Protein AF-A0A7Y2A5U0-F1 (afdb_monomer)

Mean predicted aligned error: 5.17 Å

Solvent-accessible surface area (backbone atoms only — not comparable to full-atom values): 8520 Å² total; per-residue (Å²): 79,64,78,60,80,92,54,70,86,54,67,97,37,61,65,59,29,40,77,70,70,30,70,62,73,91,73,81,81,85,87,80,60,94,90,54,61,65,64,60,53,32,34,53,52,22,38,48,44,34,72,69,44,87,54,84,37,62,46,35,42,53,39,32,44,48,53,27,54,53,41,49,34,24,76,70,28,53,25,52,94,62,47,64,62,49,51,50,52,52,34,30,62,20,17,43,81,77,44,88,81,76,38,62,73,33,89,56,72,63,33,46,56,38,37,34,38,54,56,22,38,61,71,72,37,44,68,61,55,49,50,38,30,70,69,22,62,76,74,81,82,78,79,80,82,81,128

Structure (mmCIF, N/CA/C/O backbone):
data_AF-A0A7Y2A5U0-F1
#
_entry.id   AF-A0A7Y2A5U0-F1
#
loop_
_atom_site.group_PDB
_atom_site.id
_atom_site.type_symbol
_atom_site.label_atom_id
_atom_site.label_alt_id
_atom_site.label_comp_id
_atom_site.label_asym_id
_atom_site.label_entity_id
_atom_site.label_seq_id
_atom_site.pdbx_PDB_ins_code
_atom_site.Cartn_x
_atom_site.Cartn_y
_atom_site.Cartn_z
_atom_site.occupancy
_atom_site.B_iso_or_equiv
_atom_site.auth_seq_id
_atom_site.auth_comp_id
_atom_site.auth_asym_id
_atom_site.auth_atom_id
_atom_site.pdbx_PDB_model_num
ATOM 1 N N . TRP A 1 1 ? -3.721 -3.119 -8.222 1.00 79.06 1 TRP A N 1
ATOM 2 C CA . TRP A 1 1 ? -3.511 -4.517 -7.795 1.00 79.06 1 TRP A CA 1
ATOM 3 C C . TRP A 1 1 ? -4.808 -5.100 -7.277 1.00 79.06 1 TRP A C 1
ATOM 5 O O . TRP A 1 1 ? -5.248 -6.081 -7.858 1.00 79.06 1 TRP A O 1
ATOM 15 N N . PHE A 1 2 ? -5.479 -4.473 -6.305 1.00 91.88 2 PHE A N 1
ATOM 16 C CA . PHE A 1 2 ? -6.911 -4.726 -6.122 1.00 91.88 2 PHE A CA 1
ATOM 17 C C . PHE A 1 2 ? -7.719 -4.053 -7.233 1.00 91.88 2 PHE A C 1
ATOM 19 O O . PHE A 1 2 ? -7.310 -3.012 -7.760 1.00 91.88 2 PHE A O 1
ATOM 26 N N . VAL A 1 3 ? -8.830 -4.680 -7.601 1.00 91.75 3 VAL A N 1
ATOM 27 C CA . VAL A 1 3 ? -9.820 -4.171 -8.551 1.00 91.75 3 VAL A CA 1
ATOM 28 C C . VAL A 1 3 ? -11.216 -4.451 -7.984 1.00 91.75 3 VAL A C 1
ATOM 30 O O . VAL A 1 3 ? -11.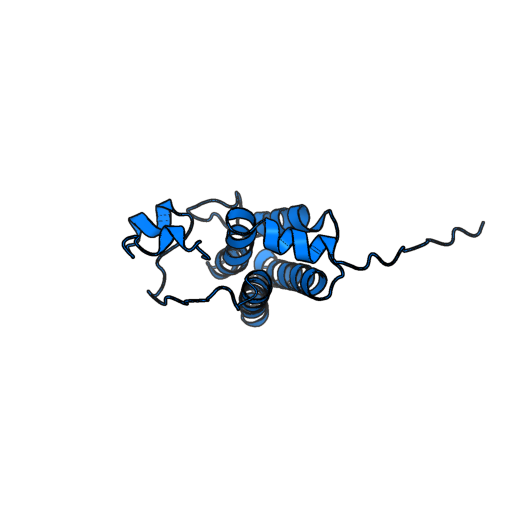381 -5.466 -7.305 1.00 91.75 3 VAL A O 1
ATOM 33 N N . PRO A 1 4 ? -12.200 -3.567 -8.213 1.00 92.06 4 PRO A N 1
ATOM 34 C CA . PRO A 1 4 ? -13.566 -3.784 -7.753 1.00 92.06 4 PRO A CA 1
ATOM 35 C C . PRO A 1 4 ? -14.259 -4.886 -8.565 1.00 92.06 4 PRO A C 1
ATOM 37 O O . PRO A 1 4 ? -13.806 -5.264 -9.647 1.00 92.06 4 PRO A O 1
ATOM 40 N N . HIS A 1 5 ? -15.402 -5.360 -8.068 1.00 91.44 5 HIS A N 1
ATOM 41 C CA . HIS A 1 5 ? -16.225 -6.375 -8.737 1.00 91.44 5 HIS A CA 1
ATOM 42 C C . HIS A 1 5 ? -16.640 -5.979 -10.171 1.00 91.44 5 HIS A C 1
ATOM 44 O O . HIS A 1 5 ? -16.792 -6.839 -11.032 1.00 91.44 5 HIS A O 1
ATOM 50 N N . GLU A 1 6 ? -16.751 -4.679 -10.455 1.00 90.81 6 GLU A N 1
ATOM 51 C CA . GLU A 1 6 ? -17.056 -4.127 -11.785 1.00 90.81 6 GLU A CA 1
ATOM 52 C C . GLU A 1 6 ? -16.030 -4.528 -12.858 1.00 90.81 6 GLU A C 1
ATOM 54 O O . GLU A 1 6 ? -16.306 -4.463 -14.053 1.00 90.81 6 GLU A O 1
ATOM 59 N N . HIS A 1 7 ? -14.830 -4.942 -12.444 1.00 90.38 7 HIS A N 1
ATOM 60 C CA . HIS A 1 7 ? -13.733 -5.317 -13.330 1.00 90.38 7 HIS A CA 1
ATOM 61 C C . HIS A 1 7 ? -13.623 -6.836 -13.564 1.00 90.38 7 HIS A C 1
ATOM 63 O O . HIS A 1 7 ? -12.672 -7.270 -14.214 1.00 90.38 7 HIS A O 1
ATOM 69 N N . LEU A 1 8 ? -14.554 -7.651 -13.049 1.00 89.56 8 LEU A N 1
ATOM 70 C CA . LEU A 1 8 ? -14.497 -9.119 -13.153 1.00 89.56 8 LEU A CA 1
ATOM 71 C C . LEU A 1 8 ? -14.562 -9.638 -14.595 1.00 89.56 8 LEU A C 1
ATOM 73 O O . LEU A 1 8 ? -13.903 -10.625 -14.913 1.00 89.56 8 LEU A O 1
ATOM 77 N N . ASP A 1 9 ? -15.310 -8.955 -15.461 1.00 90.75 9 ASP A N 1
ATOM 78 C CA . ASP A 1 9 ? -15.488 -9.343 -16.866 1.00 90.75 9 ASP A CA 1
ATOM 79 C C . ASP A 1 9 ? -14.403 -8.772 -17.797 1.00 90.75 9 ASP A C 1
ATOM 81 O O . ASP A 1 9 ? -14.477 -8.925 -19.017 1.00 90.75 9 ASP A O 1
ATOM 85 N N . LEU A 1 10 ? -13.390 -8.086 -17.253 1.00 89.75 10 LEU A N 1
ATOM 86 C CA . LEU A 1 10 ? -12.297 -7.558 -18.061 1.00 89.75 10 LEU A CA 1
ATOM 87 C C . LEU A 1 10 ? -11.385 -8.679 -18.559 1.00 89.75 10 LEU A C 1
ATOM 89 O O . LEU A 1 10 ? -10.949 -9.547 -17.800 1.00 89.75 10 LEU A O 1
ATOM 93 N N . ASP A 1 11 ? -10.989 -8.581 -19.827 1.00 90.94 11 ASP A N 1
ATOM 94 C CA . ASP 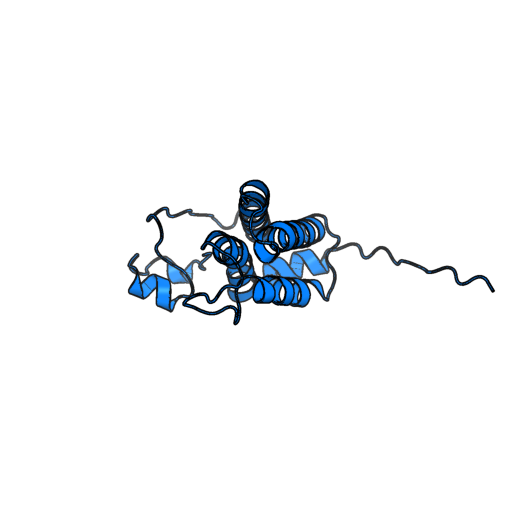A 1 11 ? -9.974 -9.457 -20.396 1.00 90.94 11 ASP A CA 1
ATOM 95 C C . ASP A 1 11 ? -8.672 -9.359 -19.588 1.00 90.94 11 ASP A C 1
ATOM 97 O O . ASP A 1 11 ? -8.055 -8.293 -19.473 1.00 90.94 11 ASP A O 1
ATOM 101 N N . VAL A 1 12 ? -8.193 -10.496 -19.079 1.00 90.06 12 VAL A N 1
ATOM 102 C CA . VAL A 1 12 ? -6.945 -10.586 -18.308 1.00 90.06 12 VAL A CA 1
ATOM 103 C C . VAL A 1 12 ? -5.742 -10.520 -19.257 1.00 90.06 12 VAL A C 1
ATOM 105 O O . VAL A 1 12 ? -5.022 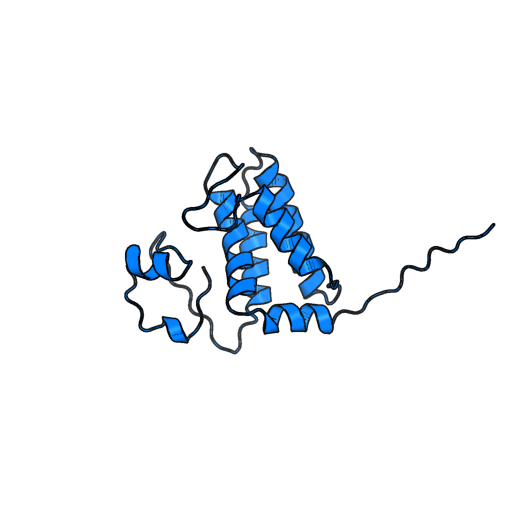-11.488 -19.495 1.00 90.06 12 VAL A O 1
ATOM 108 N N . THR A 1 13 ? -5.529 -9.341 -19.838 1.00 91.44 13 THR A N 1
ATOM 109 C CA . THR A 1 13 ? -4.415 -9.020 -20.735 1.00 91.44 13 THR A CA 1
ATOM 110 C C . THR A 1 13 ? -3.589 -7.872 -20.165 1.00 91.44 13 THR A C 1
ATOM 112 O O . THR A 1 13 ? -4.076 -7.062 -19.374 1.00 91.44 13 THR A O 1
ATOM 115 N N . LYS A 1 14 ? -2.322 -7.755 -20.583 1.00 86.88 14 LYS A N 1
ATOM 116 C CA . LYS A 1 14 ? -1.432 -6.663 -20.137 1.00 86.88 14 LYS A CA 1
ATOM 117 C C . LYS A 1 14 ? -2.014 -5.272 -20.410 1.00 86.88 14 LYS A C 1
ATOM 119 O O . LYS A 1 14 ? -1.836 -4.370 -19.600 1.00 86.88 14 LYS A O 1
ATOM 124 N N . ASN A 1 15 ? -2.701 -5.109 -21.541 1.00 88.19 15 ASN A N 1
ATOM 125 C CA . ASN A 1 15 ? -3.243 -3.818 -21.956 1.00 88.19 15 ASN A CA 1
ATOM 126 C C . ASN A 1 15 ? -4.483 -3.441 -21.141 1.00 88.19 15 ASN A C 1
ATOM 128 O O . ASN A 1 15 ? -4.529 -2.342 -20.594 1.00 88.19 15 ASN A O 1
ATOM 132 N N . GLU A 1 16 ? -5.459 -4.343 -21.030 1.00 89.75 16 GLU A N 1
ATOM 133 C CA . GLU A 1 16 ? -6.708 -4.047 -20.319 1.00 89.75 16 GLU A CA 1
ATOM 134 C C . GLU A 1 16 ? -6.486 -3.902 -18.809 1.00 89.75 16 GLU A C 1
ATOM 136 O O . GLU A 1 16 ? -6.962 -2.943 -18.204 1.00 89.75 16 GLU A O 1
ATOM 141 N N . THR A 1 17 ? -5.658 -4.755 -18.198 1.00 86.69 17 THR A N 1
ATOM 142 C CA . THR A 1 17 ? -5.305 -4.610 -16.771 1.00 86.69 17 THR A CA 1
ATOM 143 C C . THR A 1 17 ? -4.535 -3.316 -16.487 1.00 86.69 17 THR A C 1
ATOM 145 O O . THR A 1 17 ? -4.820 -2.640 -15.496 1.00 86.69 17 THR A O 1
ATOM 148 N N . GLY A 1 18 ? -3.618 -2.929 -17.383 1.00 84.75 18 GLY A N 1
ATOM 149 C CA . GLY A 1 18 ? -2.842 -1.689 -17.292 1.00 84.75 18 GLY A CA 1
ATOM 150 C C . GLY A 1 18 ? -3.703 -0.425 -17.322 1.00 84.75 18 GLY A C 1
ATOM 151 O O . GLY A 1 18 ? -3.519 0.470 -16.497 1.00 84.75 18 GLY A O 1
ATOM 152 N N . LYS A 1 19 ? -4.692 -0.361 -18.225 1.00 86.31 19 LYS A N 1
ATOM 153 C CA . LYS A 1 19 ? -5.644 0.766 -18.310 1.00 86.31 19 LYS A CA 1
ATOM 154 C C . LYS A 1 19 ? -6.443 0.965 -17.019 1.00 86.31 19 LYS A C 1
ATOM 156 O O . LYS A 1 19 ? -6.817 2.088 -16.699 1.00 86.31 19 LYS A O 1
ATOM 161 N N . ASN A 1 20 ? -6.654 -0.109 -16.262 1.00 83.94 20 ASN A N 1
ATOM 162 C CA . ASN A 1 20 ? -7.424 -0.111 -15.022 1.00 83.94 20 ASN A CA 1
ATOM 163 C C . ASN A 1 20 ? -6.546 0.035 -13.764 1.00 83.94 20 ASN A C 1
ATOM 165 O O . ASN A 1 20 ? -6.962 -0.313 -12.659 1.00 83.94 20 ASN A O 1
ATOM 169 N N . GLY A 1 21 ? -5.322 0.561 -13.898 1.00 77.44 21 GLY A N 1
ATOM 170 C CA . GLY A 1 21 ? -4.433 0.829 -12.758 1.00 77.44 21 GLY A CA 1
ATOM 171 C C . GLY A 1 21 ? -3.945 -0.435 -12.039 1.00 77.44 21 GLY A C 1
ATOM 172 O O . GLY A 1 21 ? -3.578 -0.388 -10.864 1.00 77.44 21 GLY A O 1
ATOM 173 N N . SER A 1 22 ? -3.970 -1.578 -12.724 1.00 86.19 22 SER A N 1
ATOM 174 C CA . SER A 1 22 ? -3.367 -2.828 -12.271 1.00 86.19 22 SER A CA 1
ATOM 175 C C . SER A 1 22 ? -2.268 -3.262 -13.246 1.00 86.19 22 SER A C 1
ATOM 177 O O . SER A 1 22 ? -1.922 -2.541 -14.178 1.00 86.19 22 SER A O 1
ATOM 179 N N . MET A 1 23 ? -1.685 -4.436 -13.029 1.00 87.00 23 MET A N 1
ATOM 180 C CA . MET A 1 23 ? -0.690 -5.017 -13.927 1.00 87.00 23 MET A CA 1
ATOM 181 C C . MET A 1 23 ? -0.858 -6.532 -13.963 1.00 87.00 23 MET A C 1
ATOM 183 O O . MET A 1 23 ? -0.916 -7.180 -12.919 1.00 87.00 23 MET A O 1
ATOM 187 N N . LEU A 1 24 ? -0.846 -7.115 -15.163 1.00 89.12 24 LEU A N 1
ATOM 188 C CA . LEU A 1 24 ? -0.722 -8.561 -15.324 1.00 89.12 24 LEU A CA 1
ATOM 189 C C . LEU A 1 24 ? 0.745 -8.993 -15.161 1.00 89.12 24 LEU A C 1
ATOM 191 O O . LEU A 1 24 ? 1.513 -8.982 -16.125 1.00 89.12 24 LEU A O 1
ATOM 195 N N . GLY A 1 25 ? 1.119 -9.334 -13.924 1.00 87.12 25 GLY A N 1
ATOM 196 C CA . GLY A 1 25 ? 2.438 -9.862 -13.560 1.00 87.12 25 GLY A CA 1
ATOM 197 C C . GLY A 1 25 ? 2.606 -11.339 -13.937 1.00 87.12 25 GLY A C 1
ATOM 198 O O . GLY A 1 25 ? 2.725 -11.683 -15.109 1.00 87.12 25 GLY A O 1
ATOM 199 N N . SER A 1 26 ? 2.613 -12.227 -12.939 1.00 90.56 26 SER A N 1
ATOM 200 C CA . SER A 1 26 ? 2.768 -13.682 -13.125 1.00 90.56 26 SER A CA 1
ATOM 201 C C . SER A 1 26 ? 1.516 -14.396 -13.653 1.00 90.56 26 SER A C 1
ATOM 203 O O . SER A 1 26 ? 1.570 -15.591 -13.926 1.00 90.56 26 SER A O 1
ATOM 205 N N . GLY A 1 27 ? 0.385 -13.694 -13.764 1.00 89.44 27 GLY A N 1
ATOM 206 C CA . GLY A 1 27 ? -0.919 -14.305 -14.042 1.00 89.44 27 GLY A CA 1
ATOM 207 C C . GLY A 1 27 ? -1.590 -14.930 -12.815 1.00 89.44 27 GLY A C 1
ATOM 208 O O . GLY A 1 27 ? -2.625 -15.571 -12.960 1.00 89.44 27 GLY A O 1
ATOM 209 N N . ALA A 1 28 ? -1.032 -14.743 -11.613 1.00 90.88 28 ALA A N 1
ATOM 210 C CA . ALA A 1 28 ? -1.682 -15.148 -10.373 1.00 90.88 28 ALA A CA 1
ATOM 211 C C . ALA A 1 28 ? -2.862 -14.214 -10.063 1.00 90.88 28 ALA A C 1
ATOM 213 O O . ALA A 1 28 ? -2.669 -13.024 -9.811 1.00 90.88 28 ALA A O 1
ATOM 214 N N . VAL A 1 29 ? -4.073 -14.767 -10.081 1.00 90.88 29 VAL A N 1
ATOM 215 C CA . VAL A 1 29 ? -5.307 -14.066 -9.715 1.00 90.88 29 VAL A CA 1
ATOM 216 C C . VAL A 1 29 ? -5.713 -14.511 -8.315 1.00 90.88 29 VAL A C 1
ATOM 218 O O . VAL A 1 29 ? -5.830 -15.707 -8.055 1.00 90.88 29 VAL A O 1
ATOM 221 N N . ILE A 1 30 ? -5.913 -13.546 -7.420 1.00 93.31 30 ILE A N 1
ATOM 222 C CA . ILE A 1 30 ? -6.418 -13.773 -6.064 1.00 93.31 30 ILE A CA 1
ATOM 223 C C . ILE A 1 30 ? -7.837 -13.215 -6.020 1.00 93.31 30 ILE A C 1
ATOM 225 O O . ILE A 1 30 ? -8.045 -12.049 -6.352 1.00 93.31 30 ILE A O 1
ATOM 229 N N . VAL A 1 31 ? -8.796 -14.053 -5.634 1.00 93.50 31 VAL A N 1
ATOM 230 C CA . VAL A 1 31 ? -10.208 -13.680 -5.504 1.00 93.50 31 VAL A CA 1
ATOM 231 C C . VAL A 1 31 ? -10.537 -13.565 -4.023 1.00 93.50 31 VAL A C 1
ATOM 233 O O . VAL A 1 31 ? -10.183 -14.448 -3.244 1.00 93.50 31 VAL A O 1
ATOM 236 N N . MET A 1 32 ? -11.195 -12.472 -3.653 1.00 94.12 32 MET A N 1
ATOM 237 C CA . MET A 1 32 ? -11.703 -12.209 -2.309 1.00 94.12 32 MET A CA 1
ATOM 238 C C . MET A 1 32 ? -13.175 -11.824 -2.443 1.00 94.12 32 MET A C 1
ATOM 240 O O . MET A 1 32 ? -13.527 -11.108 -3.383 1.00 94.12 32 MET A O 1
ATOM 244 N N . ASP A 1 33 ? -14.016 -12.335 -1.551 1.00 94.00 33 ASP A N 1
ATOM 245 C CA . ASP A 1 33 ? -15.436 -11.989 -1.478 1.00 94.00 33 ASP A CA 1
ATOM 246 C C . ASP A 1 33 ? -15.678 -10.871 -0.447 1.00 94.00 33 ASP A C 1
ATOM 248 O O . ASP A 1 33 ? -14.752 -10.381 0.204 1.00 94.00 33 ASP A O 1
ATOM 252 N N . GLU A 1 34 ? -16.936 -10.478 -0.282 1.00 92.25 34 GLU A N 1
ATOM 253 C CA . GLU A 1 34 ? -17.382 -9.442 0.652 1.00 92.25 34 GLU A CA 1
ATOM 254 C C . GLU A 1 34 ? -17.157 -9.779 2.136 1.00 92.25 34 GLU A C 1
ATOM 256 O O . GLU A 1 34 ? -17.340 -8.921 2.996 1.00 92.25 34 GLU A O 1
ATOM 261 N N . THR A 1 35 ? -16.768 -11.014 2.465 1.00 94.19 35 THR A N 1
ATOM 262 C CA . THR A 1 35 ? -16.434 -11.399 3.844 1.00 94.19 35 THR A CA 1
ATOM 263 C C . THR A 1 35 ? -14.988 -11.065 4.212 1.00 94.19 35 THR A C 1
ATOM 265 O O . THR A 1 35 ? -14.598 -11.186 5.376 1.00 94.19 35 THR A O 1
ATOM 268 N N . THR A 1 36 ? -14.186 -10.631 3.234 1.00 94.44 36 THR A N 1
ATOM 269 C CA . THR A 1 36 ? -12.777 -10.281 3.413 1.00 94.44 36 THR A CA 1
ATOM 270 C C . THR A 1 36 ? -12.602 -8.781 3.628 1.00 94.44 36 THR A C 1
ATOM 272 O O . THR A 1 36 ? -13.004 -7.971 2.799 1.00 94.44 36 THR A O 1
ATOM 275 N N . ASP A 1 37 ? -11.910 -8.406 4.703 1.00 96.06 37 ASP A N 1
ATOM 276 C CA . ASP A 1 37 ? -11.468 -7.028 4.918 1.00 96.06 37 ASP A CA 1
ATOM 277 C C . ASP A 1 37 ? -10.337 -6.677 3.934 1.00 96.06 37 ASP A C 1
ATOM 279 O O . ASP A 1 37 ? -9.214 -7.188 4.023 1.00 96.06 37 ASP A O 1
ATOM 283 N N . VAL A 1 38 ? -10.637 -5.799 2.976 1.00 95.75 38 VAL A N 1
ATOM 284 C CA . VAL A 1 38 ? -9.691 -5.390 1.930 1.00 95.75 38 VAL A CA 1
ATOM 285 C C . VAL A 1 38 ? -8.515 -4.575 2.481 1.00 95.75 38 VAL A C 1
ATOM 287 O O . VAL A 1 38 ? -7.411 -4.645 1.935 1.00 95.75 38 VAL A O 1
ATOM 290 N N . VAL A 1 39 ? -8.707 -3.843 3.582 1.00 96.25 39 VAL A N 1
ATOM 291 C CA . VAL A 1 39 ? -7.643 -3.069 4.237 1.00 96.25 39 VAL A CA 1
ATOM 292 C C . VAL A 1 39 ? -6.699 -4.016 4.971 1.00 96.25 39 VAL A C 1
ATOM 294 O O . VAL A 1 39 ? -5.482 -3.880 4.841 1.00 96.25 39 VAL A O 1
ATOM 297 N N . ALA A 1 40 ? -7.234 -5.046 5.634 1.00 97.19 40 ALA A N 1
ATOM 298 C CA . ALA A 1 40 ? -6.430 -6.118 6.221 1.00 97.19 40 ALA A CA 1
ATOM 299 C C . ALA A 1 40 ? -5.645 -6.900 5.151 1.00 97.19 40 ALA A C 1
ATOM 301 O O . ALA A 1 40 ? -4.471 -7.224 5.339 1.00 97.19 40 ALA A O 1
ATOM 302 N N . ALA A 1 41 ? -6.261 -7.181 3.999 1.00 97.50 41 ALA A N 1
ATOM 303 C CA . ALA A 1 41 ? -5.573 -7.824 2.882 1.00 97.50 41 ALA A CA 1
ATOM 304 C C . ALA A 1 41 ? -4.427 -6.951 2.339 1.00 97.50 41 ALA A C 1
ATOM 306 O O . ALA A 1 41 ? -3.338 -7.458 2.052 1.00 97.50 41 ALA A O 1
ATOM 307 N N . ALA A 1 42 ? -4.647 -5.637 2.223 1.00 97.38 42 ALA A N 1
ATOM 308 C CA . ALA A 1 42 ? -3.619 -4.688 1.814 1.00 97.38 42 ALA A CA 1
ATOM 309 C C . ALA A 1 42 ? -2.465 -4.619 2.823 1.00 97.38 42 ALA A C 1
ATOM 311 O O . ALA A 1 42 ? -1.310 -4.724 2.408 1.00 97.38 42 ALA A O 1
ATOM 312 N N . GLU A 1 43 ? -2.763 -4.510 4.123 1.00 97.75 43 GLU A N 1
ATOM 313 C CA . GLU A 1 43 ? -1.766 -4.570 5.202 1.00 97.75 43 GLU A CA 1
ATOM 314 C C . GLU A 1 43 ? -0.927 -5.836 5.086 1.00 97.75 43 GLU A C 1
ATOM 316 O O . GLU A 1 43 ? 0.300 -5.753 5.039 1.00 97.75 43 GLU A O 1
ATOM 321 N N . ARG A 1 44 ? -1.562 -6.999 4.901 1.00 97.94 44 ARG A N 1
ATOM 322 C CA . ARG A 1 44 ? -0.835 -8.265 4.832 1.00 97.94 44 ARG A CA 1
ATOM 323 C C . ARG A 1 44 ? 0.142 -8.325 3.659 1.00 97.94 44 ARG A C 1
ATOM 325 O O . ARG A 1 44 ? 1.235 -8.882 3.819 1.00 97.94 44 ARG A O 1
ATOM 332 N N . LEU A 1 45 ? -0.241 -7.779 2.501 1.00 97.88 45 LEU A N 1
ATOM 333 C CA . LEU A 1 45 ? 0.626 -7.683 1.322 1.00 97.88 45 LEU A CA 1
ATOM 334 C C . LEU A 1 45 ? 1.782 -6.705 1.546 1.00 97.88 45 LEU A C 1
ATOM 336 O O . LEU A 1 45 ? 2.923 -7.030 1.221 1.00 97.88 45 LEU A O 1
ATOM 340 N N . VAL A 1 46 ? 1.511 -5.526 2.109 1.00 98.38 46 VAL A N 1
ATOM 341 C CA . VAL A 1 46 ? 2.550 -4.531 2.416 1.00 98.38 46 VAL A CA 1
ATOM 342 C C . VAL A 1 46 ? 3.547 -5.102 3.419 1.00 98.38 46 VAL A C 1
ATOM 344 O O . VAL A 1 46 ? 4.753 -5.042 3.179 1.00 98.38 46 VAL A O 1
ATOM 347 N N . ARG A 1 47 ? 3.054 -5.754 4.473 1.00 98.56 47 ARG A N 1
ATOM 348 C CA . ARG A 1 47 ? 3.866 -6.461 5.460 1.00 98.56 47 ARG A CA 1
ATOM 349 C C . ARG A 1 47 ? 4.741 -7.540 4.833 1.00 98.56 47 ARG A C 1
ATOM 351 O O . ARG A 1 47 ? 5.918 -7.630 5.159 1.00 98.56 47 ARG A O 1
ATOM 358 N N . PHE A 1 48 ? 4.197 -8.337 3.910 1.00 98.56 48 PHE A N 1
ATOM 359 C CA . PHE A 1 48 ? 4.989 -9.318 3.163 1.00 98.56 48 PHE A CA 1
ATOM 360 C C . PHE A 1 48 ? 6.156 -8.648 2.427 1.00 98.56 48 PHE A C 1
ATOM 362 O O . PHE A 1 48 ? 7.287 -9.109 2.532 1.00 98.56 48 PHE A O 1
ATOM 369 N N . PHE A 1 49 ? 5.919 -7.535 1.729 1.00 98.25 49 PHE A N 1
ATOM 370 C CA . PHE A 1 49 ? 6.999 -6.824 1.042 1.00 98.25 49 PHE A CA 1
ATOM 371 C C . PHE A 1 49 ? 8.003 -6.167 1.994 1.00 98.25 49 PHE A C 1
ATOM 373 O O . PHE A 1 49 ? 9.179 -6.075 1.645 1.00 98.25 49 PHE A O 1
ATOM 380 N N . ALA A 1 50 ? 7.566 -5.721 3.172 1.00 98.38 50 ALA A N 1
ATOM 381 C CA . ALA A 1 50 ? 8.459 -5.206 4.203 1.00 98.38 50 ALA A CA 1
ATOM 382 C C . ALA A 1 50 ? 9.369 -6.315 4.763 1.00 98.38 50 ALA A C 1
ATOM 384 O O . ALA A 1 50 ? 10.584 -6.128 4.832 1.00 98.38 50 ALA A O 1
ATOM 385 N N . GLU A 1 51 ? 8.803 -7.485 5.084 1.00 98.38 51 GLU A N 1
ATOM 386 C CA . GLU A 1 51 ? 9.534 -8.658 5.590 1.00 98.38 51 GLU A CA 1
ATOM 387 C C . GLU A 1 51 ? 10.486 -9.254 4.531 1.00 98.38 51 GLU A C 1
ATOM 389 O O . GLU A 1 51 ? 11.612 -9.625 4.857 1.00 98.38 51 GLU A O 1
ATOM 394 N N . GLU A 1 52 ? 10.080 -9.286 3.257 1.00 98.38 52 GLU A N 1
ATOM 395 C CA . GLU A 1 52 ? 10.865 -9.843 2.139 1.00 98.38 52 GLU A CA 1
ATOM 396 C C . GLU A 1 52 ? 11.755 -8.809 1.425 1.00 98.38 52 GLU A C 1
ATOM 398 O O . GLU A 1 52 ? 12.391 -9.089 0.401 1.00 98.38 52 GLU A O 1
ATOM 403 N N . SER A 1 53 ? 11.825 -7.583 1.944 1.00 98.25 53 SER A N 1
ATOM 404 C CA . SER A 1 53 ? 12.748 -6.575 1.436 1.00 98.25 53 SER A CA 1
ATOM 405 C C . SER A 1 53 ? 14.192 -7.023 1.669 1.00 98.25 53 SER A C 1
ATOM 407 O O . SER A 1 53 ? 14.620 -7.256 2.796 1.00 98.25 53 SER A O 1
ATOM 409 N N . CYS A 1 54 ? 15.013 -7.051 0.613 1.00 98.19 54 CYS A N 1
ATOM 410 C CA . CYS A 1 54 ? 16.442 -7.362 0.754 1.00 98.19 54 CYS A CA 1
ATOM 411 C C . CYS A 1 54 ? 17.232 -6.287 1.529 1.00 98.19 54 CYS A C 1
ATOM 413 O O . CYS A 1 54 ? 18.406 -6.479 1.840 1.00 98.19 54 CYS A O 1
ATOM 415 N N . GLY A 1 55 ? 16.624 -5.120 1.781 1.00 97.44 55 GLY A N 1
ATOM 416 C CA . GLY A 1 55 ? 17.204 -4.043 2.580 1.00 97.44 55 GLY A CA 1
ATOM 417 C C . GLY A 1 55 ? 18.235 -3.153 1.871 1.00 97.44 55 GLY A C 1
ATOM 418 O O . GLY A 1 55 ? 18.768 -2.231 2.491 1.00 97.44 55 GLY A O 1
ATOM 419 N N . GLN A 1 56 ? 18.524 -3.375 0.584 1.00 98.12 56 GLN A N 1
ATOM 420 C CA . GLN A 1 56 ? 19.635 -2.696 -0.100 1.00 98.12 56 GLN A CA 1
ATOM 421 C C . GLN A 1 56 ? 19.409 -1.190 -0.321 1.00 98.12 56 GLN A C 1
ATOM 423 O O . GLN A 1 56 ? 20.335 -0.400 -0.151 1.00 98.12 56 GLN A O 1
ATOM 428 N N . CYS A 1 57 ? 18.200 -0.772 -0.705 1.00 98.06 57 CYS A N 1
ATOM 429 C CA . CYS A 1 57 ? 17.876 0.641 -0.915 1.00 98.06 57 CYS A CA 1
ATOM 430 C C . CYS A 1 57 ? 17.036 1.187 0.242 1.00 98.06 57 CYS A C 1
ATOM 432 O O . CYS A 1 57 ? 16.007 0.615 0.591 1.00 98.06 57 CYS A O 1
ATOM 434 N N . THR A 1 58 ? 17.466 2.315 0.811 1.00 98.19 58 THR A N 1
ATOM 435 C CA . THR A 1 58 ? 16.791 3.001 1.923 1.00 98.19 58 THR A CA 1
ATOM 436 C C . THR A 1 58 ? 15.300 3.264 1.681 1.00 98.19 58 THR A C 1
ATOM 438 O O . THR A 1 58 ? 14.527 2.891 2.561 1.00 98.19 58 THR A O 1
ATOM 441 N N . PRO A 1 59 ? 14.849 3.814 0.528 1.00 97.94 59 PRO A N 1
ATOM 442 C CA . PRO A 1 59 ? 13.416 4.037 0.313 1.00 97.94 59 PRO A CA 1
ATOM 443 C C . PRO A 1 59 ? 12.598 2.745 0.408 1.00 97.94 59 PRO A C 1
ATOM 445 O O . PRO A 1 59 ? 11.506 2.755 0.954 1.00 97.94 59 PRO A O 1
ATOM 448 N N . CYS A 1 60 ? 13.138 1.605 -0.034 1.00 98.06 60 CYS A N 1
ATOM 449 C CA . CYS A 1 60 ? 12.452 0.325 0.114 1.00 98.06 60 CYS A CA 1
ATOM 450 C C . CYS A 1 60 ? 12.524 -0.193 1.554 1.00 98.06 60 CYS A C 1
ATOM 452 O O . CYS A 1 60 ? 11.495 -0.523 2.128 1.00 98.06 60 CYS A O 1
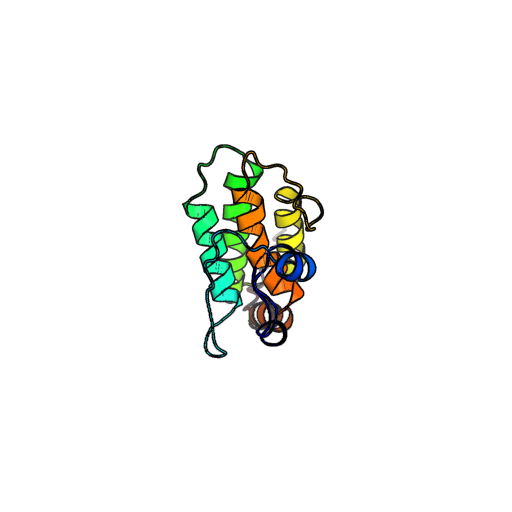ATOM 454 N N . ARG A 1 61 ? 13.724 -0.271 2.145 1.00 98.38 61 ARG A N 1
ATOM 455 C CA . ARG A 1 61 ? 13.947 -0.856 3.480 1.00 98.38 61 ARG A CA 1
ATOM 456 C C . ARG A 1 61 ? 13.156 -0.134 4.570 1.00 98.38 61 ARG A C 1
ATOM 458 O O . ARG A 1 61 ? 12.454 -0.774 5.343 1.00 98.38 61 ARG A O 1
ATOM 465 N N . GLU A 1 62 ? 13.268 1.189 4.606 1.00 98.44 62 GLU A N 1
ATOM 466 C CA . GLU A 1 62 ? 12.617 2.004 5.633 1.00 98.44 62 GLU A CA 1
ATOM 467 C C . GLU A 1 62 ? 11.172 2.318 5.243 1.00 98.44 62 GLU A C 1
ATOM 469 O O . GLU A 1 62 ? 10.270 2.220 6.068 1.00 98.44 62 GLU A O 1
ATOM 474 N N . GLY A 1 63 ? 10.936 2.658 3.972 1.00 98.25 63 GLY A N 1
ATOM 475 C CA . GLY A 1 63 ? 9.620 3.087 3.508 1.00 98.25 63 GLY A CA 1
ATOM 476 C C . GLY A 1 63 ? 8.572 1.980 3.588 1.00 98.25 63 GLY A C 1
ATOM 477 O O . GLY A 1 63 ? 7.493 2.221 4.110 1.00 98.25 63 GLY A O 1
ATOM 478 N N . THR A 1 64 ? 8.882 0.751 3.155 1.00 98.38 64 THR A N 1
ATOM 479 C CA . THR A 1 64 ? 7.910 -0.363 3.237 1.00 98.38 64 THR A CA 1
ATOM 480 C C . THR A 1 64 ? 7.582 -0.743 4.678 1.00 98.38 64 THR A C 1
ATOM 482 O O . THR A 1 64 ? 6.413 -0.938 4.999 1.00 98.38 64 THR A O 1
ATOM 485 N N . THR A 1 65 ? 8.582 -0.744 5.563 1.00 98.38 65 THR A N 1
ATOM 486 C CA . THR A 1 65 ? 8.385 -0.938 7.007 1.00 98.38 65 THR A CA 1
ATOM 487 C C . THR A 1 65 ? 7.496 0.158 7.596 1.00 98.38 65 THR A C 1
ATOM 489 O O . THR A 1 65 ? 6.601 -0.121 8.387 1.00 98.38 65 THR A O 1
ATOM 492 N N . TRP A 1 66 ? 7.692 1.416 7.193 1.00 98.44 66 TRP A N 1
ATOM 493 C CA . TRP A 1 66 ? 6.860 2.516 7.673 1.00 98.44 66 TRP A CA 1
ATOM 494 C C . TRP A 1 66 ? 5.413 2.406 7.171 1.00 98.44 66 TRP A C 1
ATOM 496 O O . TRP A 1 66 ? 4.482 2.588 7.956 1.00 98.44 66 TRP A O 1
ATOM 506 N N . LEU A 1 67 ? 5.208 2.048 5.900 1.00 98.62 67 LEU A N 1
ATOM 507 C CA . LEU A 1 67 ? 3.874 1.795 5.348 1.00 98.62 67 LEU A CA 1
ATOM 508 C C . LEU A 1 67 ? 3.145 0.684 6.121 1.00 98.62 67 LEU A C 1
ATOM 510 O O . LEU A 1 67 ? 1.993 0.875 6.507 1.00 98.62 67 LEU A O 1
ATOM 514 N N . ASP A 1 68 ? 3.830 -0.426 6.412 1.00 98.56 68 ASP A N 1
ATOM 515 C CA . ASP A 1 68 ? 3.307 -1.513 7.250 1.00 98.56 68 ASP A CA 1
ATOM 516 C C . ASP A 1 68 ? 2.913 -1.006 8.648 1.00 98.56 68 ASP A C 1
ATOM 518 O O . ASP A 1 68 ? 1.785 -1.201 9.093 1.00 98.56 68 ASP A O 1
ATOM 522 N N . MET A 1 69 ? 3.780 -0.236 9.314 1.00 98.25 69 MET A N 1
ATOM 523 C CA . MET A 1 69 ? 3.478 0.340 10.631 1.00 98.25 69 MET A CA 1
ATOM 524 C C . MET A 1 69 ? 2.263 1.279 10.621 1.00 98.25 69 MET A C 1
ATOM 526 O O . MET A 1 69 ? 1.508 1.321 11.597 1.00 98.25 69 MET A O 1
ATOM 530 N N . ILE A 1 70 ? 2.070 2.061 9.554 1.00 98.06 70 ILE A N 1
ATOM 531 C CA . ILE A 1 70 ? 0.898 2.933 9.418 1.00 98.06 70 ILE A CA 1
ATOM 532 C C . ILE A 1 70 ? -0.367 2.084 9.272 1.00 98.06 70 ILE A C 1
ATOM 534 O O . ILE A 1 70 ? -1.322 2.312 10.016 1.00 98.06 70 ILE A O 1
ATOM 538 N N . LEU A 1 71 ? -0.361 1.093 8.377 1.00 97.94 71 LEU A N 1
ATOM 539 C CA . LEU A 1 71 ? -1.506 0.209 8.154 1.00 97.94 71 LEU A CA 1
ATOM 540 C C . LEU A 1 71 ? -1.836 -0.617 9.396 1.00 97.94 71 LEU A C 1
ATOM 542 O O . LEU A 1 71 ? -2.988 -0.634 9.812 1.00 97.94 71 LEU A O 1
ATOM 546 N N . GLN A 1 72 ? -0.843 -1.207 10.064 1.00 97.44 72 GLN A N 1
ATOM 547 C CA . GLN A 1 72 ? -1.057 -1.896 11.335 1.00 97.44 72 GLN A CA 1
ATOM 548 C C . GLN A 1 72 ? -1.700 -0.968 12.358 1.00 97.44 72 GLN A C 1
ATOM 550 O O . GLN A 1 72 ? -2.659 -1.353 13.020 1.00 97.44 72 GLN A O 1
ATOM 555 N N . ARG A 1 73 ? -1.224 0.271 12.492 1.00 95.81 73 ARG A N 1
ATOM 556 C CA . ARG A 1 73 ? -1.821 1.219 13.435 1.00 95.81 73 ARG A CA 1
ATOM 557 C C . ARG A 1 73 ? -3.285 1.529 13.093 1.00 95.81 73 ARG A C 1
ATOM 559 O O . ARG A 1 73 ? -4.106 1.581 14.007 1.00 95.81 73 ARG A O 1
ATOM 566 N N . ILE A 1 74 ? -3.623 1.682 11.811 1.00 96.12 74 ILE A N 1
ATOM 567 C CA . ILE A 1 74 ? -5.014 1.826 11.350 1.00 96.12 74 ILE A CA 1
ATOM 568 C C . ILE A 1 74 ? -5.833 0.583 11.741 1.00 96.12 74 ILE A C 1
ATOM 570 O O . ILE A 1 74 ? -6.845 0.721 12.425 1.00 96.12 74 ILE A O 1
ATOM 574 N N . MET A 1 75 ? -5.340 -0.621 11.431 1.00 94.50 75 MET A N 1
ATOM 575 C CA . MET A 1 75 ? -6.005 -1.898 11.737 1.00 94.50 75 MET A CA 1
ATOM 576 C C . MET A 1 75 ? -6.216 -2.144 13.239 1.00 94.50 75 MET A C 1
ATOM 578 O O . MET A 1 75 ? -7.158 -2.826 13.637 1.00 94.50 75 MET A O 1
ATOM 582 N N . HIS A 1 76 ? -5.366 -1.578 14.099 1.00 94.50 76 HIS A N 1
ATOM 583 C CA . HIS A 1 76 ? -5.500 -1.666 15.557 1.00 94.50 76 HIS A CA 1
ATOM 584 C C . HIS A 1 76 ? -6.390 -0.560 16.156 1.00 94.50 76 HIS A C 1
ATOM 586 O O . HIS A 1 76 ? -6.383 -0.351 17.373 1.00 94.50 76 HIS A O 1
ATOM 592 N N . GLY A 1 77 ? -7.154 0.164 15.330 1.00 93.31 77 GLY A N 1
ATOM 593 C CA . GLY A 1 77 ? -8.057 1.223 15.781 1.00 93.31 77 GLY A CA 1
ATOM 594 C C . GLY A 1 77 ? -7.315 2.431 16.353 1.00 93.31 77 GLY A C 1
ATOM 595 O O . GLY A 1 77 ? -7.788 3.061 17.301 1.00 93.31 77 GLY A O 1
ATOM 596 N N . GLN A 1 78 ? -6.130 2.732 15.823 1.00 94.62 78 GLN A N 1
ATOM 597 C CA . GLN A 1 78 ? -5.305 3.889 16.186 1.00 94.62 78 GLN A CA 1
ATOM 598 C C . GLN A 1 78 ? -5.009 4.782 14.968 1.00 94.62 78 GLN A C 1
ATOM 600 O O . GLN A 1 78 ? -4.024 5.530 14.958 1.00 94.62 78 GLN A O 1
ATOM 605 N N . GLY A 1 79 ? -5.840 4.690 13.930 1.00 93.44 79 GLY A N 1
ATOM 606 C CA . GLY A 1 79 ? -5.820 5.565 12.766 1.00 93.44 79 GLY A CA 1
ATOM 607 C C . GLY A 1 79 ? -5.981 7.040 13.143 1.00 93.44 79 GLY A C 1
ATOM 608 O O . GLY A 1 79 ? -6.572 7.397 14.165 1.00 93.44 79 GLY A O 1
ATOM 609 N N . ARG A 1 80 ? -5.401 7.907 12.319 1.00 93.88 80 ARG A N 1
ATOM 610 C CA . ARG A 1 80 ? -5.406 9.366 12.450 1.00 93.88 80 ARG A CA 1
ATOM 611 C C . ARG A 1 80 ? -5.954 9.981 11.161 1.00 93.88 80 ARG A C 1
ATOM 613 O O . ARG A 1 80 ? -5.726 9.409 10.097 1.00 93.88 80 ARG A O 1
ATOM 620 N N . PRO A 1 81 ? -6.575 11.172 11.230 1.00 91.69 81 PRO A N 1
ATOM 621 C CA . PRO A 1 81 ? -7.077 11.867 10.043 1.00 91.69 81 PRO A CA 1
ATOM 622 C C . PRO A 1 81 ? -6.022 12.061 8.942 1.00 91.69 81 PRO A C 1
ATOM 624 O O . PRO A 1 81 ? -6.339 11.958 7.764 1.00 91.69 81 PRO A O 1
ATOM 627 N N . ASP A 1 82 ? -4.760 12.268 9.325 1.00 95.19 82 ASP A N 1
ATOM 628 C CA . ASP A 1 82 ? -3.666 12.535 8.382 1.00 95.19 82 ASP A CA 1
ATOM 629 C C . ASP A 1 82 ? -3.038 11.264 7.783 1.00 95.19 82 ASP A C 1
ATOM 631 O O . ASP A 1 82 ? -2.103 11.352 6.988 1.00 95.19 82 ASP A O 1
ATOM 635 N N . ASP A 1 83 ? -3.494 10.067 8.164 1.00 96.44 83 ASP A N 1
ATOM 636 C CA . ASP A 1 83 ? -2.823 8.831 7.754 1.00 96.44 83 ASP A CA 1
ATOM 637 C C . ASP A 1 83 ? -2.955 8.519 6.272 1.00 96.44 83 ASP A C 1
ATOM 639 O O . ASP A 1 83 ? -2.024 7.955 5.709 1.00 96.44 83 ASP A O 1
ATOM 643 N N . ILE A 1 84 ? -4.064 8.902 5.637 1.00 97.25 84 ILE A N 1
ATOM 644 C CA . ILE A 1 84 ? -4.222 8.747 4.186 1.00 97.25 84 ILE A CA 1
ATOM 645 C C . ILE A 1 84 ? -3.152 9.574 3.467 1.00 97.25 84 ILE A C 1
ATOM 647 O O . ILE A 1 84 ? -2.391 9.028 2.672 1.00 97.25 84 ILE A O 1
ATOM 651 N N . GLY A 1 85 ? -3.016 10.855 3.822 1.00 97.75 85 GLY A N 1
ATOM 652 C CA . GLY A 1 85 ? -1.985 11.718 3.242 1.00 97.75 85 GLY A CA 1
ATOM 653 C C . GLY A 1 85 ? -0.568 11.227 3.548 1.00 97.75 85 GLY A C 1
ATOM 654 O O . GLY A 1 85 ? 0.308 11.292 2.692 1.00 97.75 85 GLY A O 1
ATOM 655 N N . LEU A 1 86 ? -0.337 10.669 4.742 1.00 97.94 86 LEU A N 1
ATOM 656 C CA . LEU A 1 86 ? 0.956 10.081 5.093 1.00 97.94 86 LEU A CA 1
ATOM 657 C C . LEU A 1 86 ? 1.258 8.805 4.289 1.00 97.94 86 LEU A C 1
ATOM 659 O O . LEU A 1 86 ? 2.397 8.606 3.872 1.00 97.94 86 LEU A O 1
ATOM 663 N N . LEU A 1 87 ? 0.264 7.941 4.061 1.00 98.38 87 LEU A N 1
ATOM 664 C CA . LEU A 1 87 ? 0.403 6.759 3.208 1.00 98.38 87 LEU A CA 1
ATOM 665 C C . LEU A 1 87 ? 0.770 7.161 1.777 1.00 98.38 87 LEU A C 1
ATOM 667 O O . LEU A 1 87 ? 1.650 6.532 1.188 1.00 98.38 87 LEU A O 1
ATOM 671 N N . GLU A 1 88 ? 0.137 8.202 1.235 1.00 98.06 88 GLU A N 1
ATOM 672 C CA . GLU A 1 88 ? 0.446 8.743 -0.092 1.00 98.06 88 GLU A CA 1
ATOM 673 C C . GLU A 1 88 ? 1.857 9.338 -0.157 1.00 98.06 88 GLU A C 1
ATOM 675 O O . GLU A 1 88 ? 2.613 8.994 -1.062 1.00 98.06 88 GLU A O 1
ATOM 680 N N . ASP A 1 89 ? 2.250 10.156 0.822 1.00 98.12 89 ASP A N 1
ATOM 681 C CA . ASP A 1 89 ? 3.572 10.795 0.868 1.00 98.12 89 ASP A CA 1
ATOM 682 C C . ASP A 1 89 ? 4.711 9.765 0.965 1.00 98.12 89 ASP A C 1
ATOM 684 O O . ASP A 1 89 ? 5.677 9.790 0.194 1.00 98.12 89 ASP A O 1
ATOM 688 N N . VAL A 1 90 ? 4.589 8.784 1.864 1.00 98.19 90 VAL A N 1
ATOM 689 C CA . VAL A 1 90 ? 5.584 7.706 1.974 1.00 98.19 90 VAL A CA 1
ATOM 690 C C . VAL A 1 90 ? 5.592 6.853 0.702 1.00 98.19 90 VAL A C 1
ATOM 692 O O . VAL A 1 90 ? 6.661 6.473 0.219 1.00 98.19 90 VAL A O 1
ATOM 695 N N . SER A 1 91 ? 4.421 6.590 0.116 1.00 98.06 91 SER A N 1
ATOM 696 C CA . SER A 1 91 ? 4.313 5.864 -1.151 1.00 98.06 91 SER A CA 1
ATOM 697 C C . SER A 1 91 ? 4.992 6.602 -2.306 1.00 98.06 91 SER A C 1
ATOM 699 O O . SER A 1 91 ? 5.671 5.961 -3.110 1.00 98.06 91 SER A O 1
ATOM 701 N N . ASP A 1 92 ? 4.866 7.928 -2.384 1.00 97.88 92 ASP A N 1
ATOM 702 C CA . ASP A 1 92 ? 5.444 8.746 -3.458 1.00 97.88 92 ASP A CA 1
ATOM 703 C C . ASP A 1 92 ? 6.973 8.787 -3.370 1.00 97.88 92 ASP A C 1
ATOM 705 O O . ASP A 1 92 ? 7.677 8.661 -4.375 1.00 97.88 92 ASP A O 1
ATOM 709 N N . ASN A 1 93 ? 7.505 8.811 -2.145 1.00 97.25 93 ASN A N 1
ATOM 710 C CA . ASN A 1 93 ? 8.940 8.694 -1.896 1.00 97.25 93 ASN A CA 1
ATOM 711 C C . ASN A 1 93 ? 9.535 7.361 -2.392 1.00 97.25 93 ASN A C 1
ATOM 713 O O . ASN A 1 93 ? 10.726 7.304 -2.712 1.00 97.25 93 ASN A O 1
ATOM 717 N N . ILE A 1 94 ? 8.733 6.292 -2.486 1.00 97.88 94 ILE A N 1
ATOM 718 C CA . ILE A 1 94 ? 9.136 4.980 -3.022 1.00 97.88 94 ILE A CA 1
ATOM 719 C C . ILE A 1 94 ? 8.865 4.885 -4.532 1.00 97.88 94 ILE A C 1
ATOM 721 O O . ILE A 1 94 ? 9.725 4.424 -5.295 1.00 97.88 94 ILE A O 1
ATOM 725 N N . SER A 1 95 ? 7.670 5.303 -4.956 1.00 96.56 95 SER A N 1
ATOM 726 C CA . SER A 1 95 ? 7.113 5.154 -6.302 1.00 96.56 95 SER A CA 1
ATOM 727 C C . SER A 1 95 ? 6.605 6.494 -6.855 1.00 96.56 95 SER A C 1
ATOM 729 O O . SER A 1 95 ? 5.402 6.719 -6.978 1.00 96.56 95 SER A O 1
ATOM 731 N N . VAL A 1 96 ? 7.545 7.361 -7.228 1.00 95.69 96 VAL A N 1
ATOM 732 C CA . VAL A 1 96 ? 7.332 8.751 -7.658 1.00 95.69 96 VAL A CA 1
ATOM 733 C C . VAL A 1 96 ? 6.193 8.931 -8.668 1.00 95.69 96 VAL A C 1
ATOM 735 O O . VAL A 1 96 ? 6.172 8.333 -9.750 1.00 95.69 96 VAL A O 1
ATOM 738 N N . GLY A 1 97 ? 5.292 9.852 -8.344 1.00 92.38 97 GLY A N 1
ATOM 739 C CA . GLY A 1 97 ? 4.127 10.257 -9.117 1.00 92.38 97 GLY A CA 1
ATOM 740 C C . GLY A 1 97 ? 2.921 9.329 -8.984 1.00 92.38 97 GLY A C 1
ATOM 741 O O . GLY A 1 97 ? 1.922 9.593 -9.649 1.00 92.38 97 GLY A O 1
ATOM 742 N N . LEU A 1 98 ? 3.023 8.246 -8.196 1.00 90.12 98 LEU A N 1
ATOM 743 C CA . LEU A 1 98 ? 1.948 7.282 -7.903 1.00 90.12 98 LEU A CA 1
ATOM 744 C C . LEU A 1 98 ? 1.153 6.831 -9.147 1.00 90.12 98 LEU A C 1
ATOM 746 O O . LEU A 1 98 ? -0.053 6.593 -9.100 1.00 90.12 98 LEU A O 1
ATOM 750 N N . GLY A 1 99 ? 1.838 6.737 -10.289 1.00 84.19 99 GLY A N 1
ATOM 751 C CA . GLY A 1 99 ? 1.231 6.541 -11.603 1.00 84.19 99 GLY A CA 1
ATOM 752 C C . GLY A 1 99 ? 1.753 5.310 -12.336 1.00 84.19 99 GLY A C 1
ATOM 753 O O . GLY A 1 99 ? 2.771 4.720 -11.975 1.00 84.19 99 GLY A O 1
ATOM 754 N N . TRP A 1 100 ? 1.052 4.939 -13.408 1.00 79.19 100 TRP A N 1
ATOM 755 C CA . TRP A 1 100 ? 1.452 3.853 -14.300 1.00 79.19 100 TRP A CA 1
ATOM 756 C C . TRP A 1 100 ? 2.060 4.403 -15.605 1.00 79.19 100 TRP A C 1
ATOM 758 O O . TRP A 1 100 ? 1.445 5.273 -16.226 1.00 79.19 100 TRP A O 1
ATOM 768 N N . PRO A 1 101 ? 3.213 3.893 -16.081 1.00 81.50 101 PRO A N 1
ATOM 769 C CA . PRO A 1 101 ? 4.103 2.925 -15.427 1.00 81.50 101 PRO A CA 1
ATOM 770 C C . PRO A 1 101 ? 4.851 3.538 -14.225 1.00 81.50 101 PRO A C 1
ATOM 772 O O . PRO A 1 101 ? 5.126 4.742 -14.242 1.00 81.50 101 PRO A O 1
ATOM 775 N N . PRO A 1 102 ? 5.215 2.734 -13.204 1.00 85.62 102 PRO A N 1
ATOM 776 C CA . PRO A 1 102 ? 5.810 3.253 -11.980 1.00 85.62 102 PRO A CA 1
ATOM 777 C C . PRO A 1 102 ? 7.193 3.840 -12.256 1.00 85.62 102 PRO A C 1
ATOM 779 O O . PRO A 1 102 ? 8.059 3.199 -12.858 1.00 85.62 102 PRO A O 1
ATOM 782 N N . LYS A 1 103 ? 7.413 5.061 -11.772 1.00 92.69 103 LYS A N 1
ATOM 783 C CA . LYS A 1 103 ? 8.754 5.612 -11.563 1.00 92.69 103 LYS A CA 1
ATOM 784 C C . LYS A 1 103 ? 9.129 5.344 -10.113 1.00 92.69 103 LYS A C 1
ATOM 786 O O . LYS A 1 103 ? 8.263 5.374 -9.252 1.00 92.69 103 LYS A O 1
ATOM 791 N N . GLN A 1 104 ? 10.397 5.054 -9.837 1.00 94.38 104 GLN A N 1
ATOM 792 C CA . GLN A 1 104 ? 10.812 4.604 -8.508 1.00 94.38 104 GLN A CA 1
ATOM 793 C C . GLN A 1 104 ? 12.170 5.165 -8.095 1.00 94.38 104 GLN A C 1
ATOM 795 O O . GLN A 1 104 ? 13.041 5.387 -8.934 1.00 94.38 104 GLN A O 1
ATOM 800 N N . THR A 1 105 ? 12.351 5.343 -6.788 1.00 96.75 105 THR A N 1
ATOM 801 C CA . THR A 1 105 ? 13.637 5.686 -6.146 1.00 96.75 105 THR A CA 1
ATOM 802 C C . THR A 1 105 ? 14.371 4.446 -5.620 1.00 96.75 105 THR A C 1
ATOM 804 O O . THR A 1 105 ? 15.463 4.534 -5.056 1.00 96.75 105 THR A O 1
ATOM 807 N N . THR A 1 106 ? 13.768 3.270 -5.790 1.00 97.62 106 THR A N 1
ATOM 808 C CA . THR A 1 106 ? 14.292 1.975 -5.353 1.00 97.62 106 THR A CA 1
ATOM 809 C C . THR A 1 106 ? 15.082 1.286 -6.465 1.00 97.62 106 THR A C 1
ATOM 811 O O . THR A 1 106 ? 14.918 1.581 -7.649 1.00 97.62 106 THR A O 1
ATOM 814 N N . ILE A 1 107 ? 15.956 0.347 -6.091 1.00 97.94 107 ILE A N 1
ATOM 815 C CA . ILE A 1 107 ? 16.836 -0.358 -7.042 1.00 97.94 107 ILE A CA 1
ATOM 816 C C . ILE A 1 107 ? 16.058 -1.356 -7.912 1.00 97.94 107 ILE A C 1
ATOM 818 O O . ILE A 1 107 ? 16.373 -1.517 -9.088 1.00 97.94 107 ILE A O 1
ATOM 822 N N . CYS A 1 108 ? 15.058 -2.037 -7.348 1.00 97.25 108 CYS A N 1
ATOM 823 C CA . CYS A 1 108 ? 14.279 -3.066 -8.037 1.00 97.25 108 CYS A CA 1
ATOM 824 C C . CYS A 1 108 ? 12.764 -2.821 -7.900 1.00 97.25 108 CYS A C 1
ATOM 826 O O . CYS A 1 108 ? 12.359 -2.011 -7.065 1.00 97.25 108 CYS A O 1
ATOM 828 N N . PRO A 1 109 ? 11.909 -3.512 -8.678 1.00 95.38 109 PRO A N 1
ATOM 829 C CA . PRO A 1 109 ? 10.460 -3.277 -8.673 1.00 95.38 109 PRO A CA 1
ATOM 830 C C . PRO A 1 109 ? 9.717 -3.656 -7.381 1.00 95.38 109 PRO A C 1
ATOM 832 O O . PRO A 1 109 ? 8.504 -3.454 -7.305 1.00 95.38 109 PRO A O 1
ATOM 835 N N . LEU A 1 110 ? 10.402 -4.204 -6.367 1.00 97.44 110 LEU A N 1
ATOM 836 C CA . LEU A 1 110 ? 9.782 -4.542 -5.081 1.00 97.44 110 LEU A CA 1
ATOM 837 C C . LEU A 1 110 ? 9.184 -3.297 -4.413 1.00 97.44 110 LEU A C 1
ATOM 839 O O . LEU A 1 110 ? 8.061 -3.361 -3.928 1.00 97.44 110 LEU A O 1
ATOM 843 N N . GLY A 1 111 ? 9.879 -2.154 -4.474 1.00 97.06 111 GLY A N 1
ATOM 844 C CA . GLY A 1 111 ? 9.404 -0.894 -3.895 1.00 97.06 111 GLY A CA 1
ATOM 845 C C . GLY A 1 111 ? 8.009 -0.498 -4.393 1.00 97.06 111 GLY A C 1
ATOM 846 O O . GLY A 1 111 ? 7.073 -0.464 -3.597 1.00 97.06 111 GLY A O 1
ATOM 847 N N . PRO A 1 112 ? 7.812 -0.262 -5.703 1.00 95.56 112 PRO A N 1
ATOM 848 C CA . PRO A 1 112 ? 6.479 0.032 -6.234 1.00 95.56 112 PRO A CA 1
ATOM 849 C C . PRO A 1 112 ? 5.460 -1.094 -6.055 1.00 95.56 112 PRO A C 1
ATOM 851 O O . PRO A 1 112 ? 4.259 -0.831 -5.972 1.00 95.56 112 PRO A O 1
ATOM 854 N N . SER A 1 113 ? 5.913 -2.349 -5.973 1.00 95.25 113 SER A N 1
ATOM 855 C CA . SER A 1 113 ? 5.019 -3.474 -5.678 1.00 95.25 113 SER A CA 1
ATOM 856 C C . SER A 1 113 ? 4.432 -3.362 -4.269 1.00 95.25 113 SER A C 1
ATOM 858 O O . SER A 1 113 ? 3.241 -3.599 -4.107 1.00 95.25 113 SER A O 1
ATOM 860 N N . ALA A 1 114 ? 5.215 -2.906 -3.286 1.00 97.06 114 ALA A N 1
ATOM 861 C CA . ALA A 1 114 ? 4.744 -2.642 -1.926 1.00 97.06 114 ALA A CA 1
ATOM 862 C C . ALA A 1 114 ? 3.789 -1.441 -1.831 1.00 97.06 114 ALA A C 1
ATOM 864 O O . ALA A 1 114 ? 2.883 -1.436 -1.009 1.00 97.06 114 ALA A O 1
ATOM 865 N N . VAL A 1 115 ? 3.954 -0.439 -2.697 1.00 97.00 115 VAL A N 1
ATOM 866 C CA . VAL A 1 115 ? 3.060 0.732 -2.772 1.00 97.00 115 VAL A CA 1
ATOM 867 C C . VAL A 1 115 ? 1.710 0.381 -3.405 1.00 97.00 115 VAL A C 1
ATOM 869 O O . VAL A 1 115 ? 0.673 0.962 -3.092 1.00 97.00 115 VAL A O 1
ATOM 872 N N . SER A 1 116 ? 1.697 -0.587 -4.314 1.00 94.75 116 SER A N 1
ATOM 873 C CA . SER A 1 116 ? 0.530 -0.845 -5.149 1.00 94.75 116 SER A CA 1
ATOM 874 C C . SER A 1 116 ? -0.756 -1.266 -4.410 1.00 94.75 116 SER A C 1
ATOM 876 O O . SER A 1 116 ? -1.818 -0.794 -4.823 1.00 94.75 116 SER A O 1
ATOM 878 N N . PRO A 1 117 ? -0.724 -2.121 -3.362 1.00 95.75 117 PRO A N 1
ATOM 879 C CA . PRO A 1 117 ? -1.901 -2.426 -2.547 1.00 95.75 117 PRO A CA 1
ATOM 880 C C . PRO A 1 117 ? -2.550 -1.163 -1.976 1.00 95.75 117 PRO A C 1
ATOM 882 O O . PRO A 1 117 ? -3.765 -1.005 -2.092 1.00 95.75 117 PRO A O 1
ATOM 885 N N . ILE A 1 118 ? -1.729 -0.237 -1.472 1.00 96.94 118 ILE A N 1
ATOM 886 C CA . ILE A 1 118 ? -2.143 1.023 -0.839 1.00 96.94 118 ILE A CA 1
ATOM 887 C C . ILE A 1 118 ? -2.883 1.898 -1.843 1.00 96.94 118 ILE A C 1
ATOM 889 O O . ILE A 1 118 ? -4.032 2.264 -1.619 1.00 96.94 118 ILE A O 1
ATOM 893 N N . LEU A 1 119 ? -2.277 2.156 -3.004 1.00 95.06 119 LEU A N 1
ATOM 894 C CA . LEU A 1 119 ? -2.927 2.965 -4.037 1.00 95.06 119 LEU A CA 1
ATOM 895 C C . LEU A 1 119 ? -4.240 2.348 -4.515 1.00 95.06 119 LEU A C 1
ATOM 897 O O . LEU A 1 119 ? -5.189 3.069 -4.808 1.00 95.06 119 LEU A O 1
ATOM 901 N N . SER A 1 120 ? -4.320 1.015 -4.590 1.00 94.25 120 SER A N 1
ATOM 902 C CA . SER A 1 120 ? -5.571 0.374 -4.987 1.00 94.25 120 SER A CA 1
ATOM 903 C C . SER A 1 120 ? -6.671 0.463 -3.931 1.00 94.25 120 SER A C 1
ATOM 905 O O . SER A 1 120 ? -7.817 0.652 -4.330 1.00 94.25 120 SER A O 1
ATOM 907 N N . ILE A 1 121 ? -6.363 0.386 -2.630 1.00 95.88 121 ILE A N 1
ATOM 908 C CA . ILE A 1 121 ? -7.393 0.596 -1.597 1.00 95.88 121 ILE A CA 1
ATOM 909 C C . ILE A 1 121 ? -7.829 2.058 -1.527 1.00 95.88 121 ILE A C 1
ATOM 911 O O . ILE A 1 121 ? -9.023 2.314 -1.493 1.00 95.88 121 ILE A O 1
ATOM 915 N N . LEU A 1 122 ? -6.901 3.015 -1.636 1.00 95.38 122 LEU A N 1
ATOM 916 C CA . LEU A 1 122 ? -7.242 4.441 -1.654 1.00 95.38 122 LEU A CA 1
ATOM 917 C C . LEU A 1 122 ? -8.120 4.803 -2.858 1.00 95.38 122 LEU A C 1
ATOM 919 O O . LEU A 1 122 ? -9.028 5.619 -2.750 1.00 95.38 122 LEU A O 1
ATOM 923 N N . LYS A 1 123 ? -7.865 4.178 -4.013 1.00 93.88 123 LYS A N 1
ATOM 924 C CA . LYS A 1 123 ? -8.611 4.450 -5.243 1.00 93.88 123 LYS A CA 1
ATOM 925 C C . LYS A 1 123 ? -9.982 3.776 -5.285 1.00 93.88 123 LYS A C 1
ATOM 927 O O . LYS A 1 123 ? -10.941 4.400 -5.725 1.00 93.88 123 LYS A O 1
ATOM 932 N N . TYR A 1 124 ? -10.050 2.488 -4.951 1.00 94.25 124 TYR A N 1
ATOM 933 C CA . TYR A 1 124 ? -11.240 1.666 -5.201 1.00 94.25 124 TYR A CA 1
ATOM 934 C C . TYR A 1 124 ? -12.055 1.363 -3.946 1.00 94.25 124 TYR A C 1
ATOM 936 O O . TYR A 1 124 ? -13.222 1.011 -4.070 1.00 94.25 124 TYR A O 1
ATOM 944 N N . PHE A 1 125 ? -11.461 1.506 -2.762 1.00 95.50 125 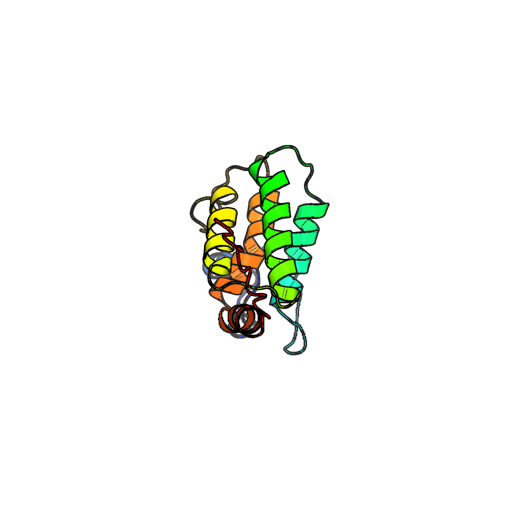PHE A N 1
ATOM 945 C CA . PHE A 1 125 ? -12.092 1.198 -1.479 1.00 95.50 125 PHE A CA 1
ATOM 946 C C . PHE A 1 125 ? -11.856 2.317 -0.440 1.00 95.50 125 PHE A C 1
ATOM 948 O O . PHE A 1 125 ? -11.456 2.020 0.689 1.00 95.50 125 PHE A O 1
ATOM 955 N N . PRO A 1 126 ? -12.062 3.607 -0.789 1.00 96.25 126 PRO A N 1
ATOM 956 C CA . PRO A 1 126 ? -11.799 4.715 0.132 1.00 96.25 126 PRO A CA 1
ATOM 957 C C . PRO A 1 126 ? -12.672 4.635 1.392 1.00 96.25 126 PRO A C 1
ATOM 959 O O . PRO A 1 126 ? -12.191 4.881 2.493 1.00 96.25 126 PRO A O 1
ATOM 962 N N . GLU A 1 127 ? -13.926 4.203 1.249 1.00 96.25 127 GLU A N 1
ATOM 963 C CA . GLU A 1 127 ? -14.868 4.083 2.367 1.00 96.25 127 GLU A CA 1
ATOM 964 C C . GLU A 1 127 ? -14.392 3.069 3.422 1.00 96.25 127 GLU A C 1
ATOM 966 O O . GLU A 1 127 ? -14.558 3.294 4.619 1.00 96.25 127 GLU A O 1
ATOM 971 N N . GLU A 1 128 ? -13.737 1.984 2.996 1.00 95.69 128 GLU A N 1
ATOM 972 C CA . GLU A 1 128 ? -13.242 0.929 3.890 1.00 95.69 128 GLU A CA 1
ATOM 973 C C . GLU A 1 128 ? -12.093 1.436 4.770 1.00 95.69 128 GLU A C 1
ATOM 975 O O . GLU A 1 128 ? -12.091 1.259 5.991 1.00 95.69 128 GLU A O 1
ATOM 980 N N . ILE A 1 129 ? -11.113 2.124 4.173 1.00 95.62 129 ILE A N 1
ATOM 981 C CA . ILE A 1 129 ? -9.989 2.683 4.937 1.00 95.62 129 ILE A CA 1
ATOM 982 C C . ILE A 1 129 ? -10.436 3.851 5.825 1.00 95.62 129 ILE A C 1
ATOM 984 O O . ILE A 1 129 ? -9.989 3.959 6.970 1.00 95.62 129 ILE A O 1
ATOM 988 N N . GLU A 1 130 ? -11.357 4.689 5.347 1.00 95.81 130 GLU A N 1
ATOM 989 C CA . GLU A 1 130 ? -11.947 5.766 6.141 1.00 95.81 130 GLU A CA 1
ATOM 990 C C . GLU A 1 130 ? -12.718 5.220 7.349 1.0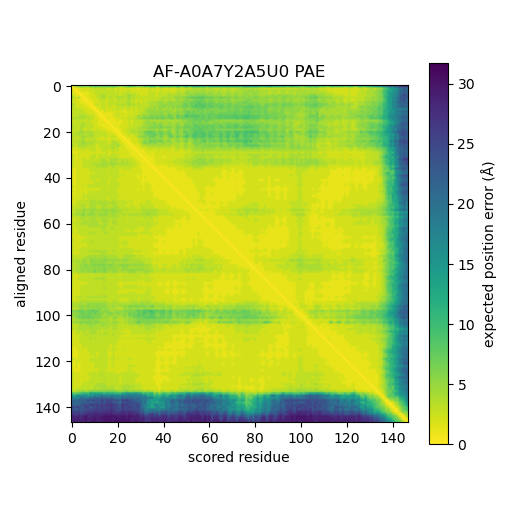0 95.81 130 GLU A C 1
ATOM 992 O O . GLU A 1 130 ? -12.589 5.765 8.448 1.00 95.81 130 GLU A O 1
ATOM 997 N N . ALA A 1 131 ? -13.453 4.114 7.193 1.00 94.94 131 ALA A N 1
ATOM 998 C CA . ALA A 1 131 ? -14.164 3.464 8.291 1.00 94.94 131 ALA A CA 1
ATOM 999 C C . ALA A 1 131 ? -13.209 2.960 9.387 1.00 94.94 131 ALA A C 1
ATOM 1001 O O . ALA A 1 131 ? -13.470 3.169 10.577 1.00 94.94 131 ALA A O 1
ATOM 1002 N N . HIS A 1 132 ? -12.075 2.354 9.020 1.00 94.38 132 HIS A N 1
ATOM 1003 C CA . HIS A 1 132 ? -11.045 1.949 9.989 1.00 94.38 132 HIS A CA 1
ATOM 1004 C C . HIS A 1 132 ? -10.457 3.147 10.748 1.00 94.38 132 HIS A C 1
ATOM 1006 O O . HIS A 1 132 ? -10.288 3.104 11.972 1.00 94.38 132 HIS A O 1
ATOM 1012 N N . ILE A 1 133 ? -10.202 4.258 10.053 1.00 94.50 133 ILE A N 1
ATOM 1013 C CA . ILE A 1 133 ? -9.700 5.489 10.680 1.00 94.50 133 ILE A CA 1
ATOM 1014 C C . ILE A 1 133 ? -10.761 6.107 11.603 1.00 94.50 133 ILE A C 1
ATOM 1016 O O . ILE A 1 133 ? -10.445 6.477 12.732 1.00 94.50 133 ILE A O 1
ATOM 1020 N N . ALA A 1 134 ? -12.023 6.180 11.181 1.00 90.25 134 ALA A N 1
ATOM 1021 C CA . ALA A 1 134 ? -13.105 6.780 11.962 1.00 90.25 134 ALA A CA 1
ATOM 1022 C C . ALA A 1 134 ? -13.425 5.999 13.248 1.00 90.25 134 ALA A C 1
ATOM 1024 O O . ALA A 1 134 ? -13.725 6.595 14.282 1.00 90.25 134 ALA A O 1
ATOM 1025 N N . ASN A 1 135 ? -13.310 4.669 13.210 1.00 82.44 135 ASN A N 1
ATOM 1026 C CA . ASN A 1 135 ? -13.523 3.799 14.370 1.00 82.44 135 ASN A CA 1
ATOM 1027 C C . ASN A 1 135 ? -12.346 3.800 15.364 1.00 82.44 135 ASN A C 1
ATOM 1029 O O . ASN A 1 135 ? -12.369 3.081 16.369 1.00 82.44 135 ASN A O 1
ATOM 1033 N N . SER A 1 136 ? -11.312 4.604 15.106 1.00 77.69 136 SER A N 1
ATOM 1034 C CA . SER A 1 136 ? -10.105 4.627 15.918 1.00 77.69 136 SER A CA 1
ATOM 1035 C C . SER A 1 136 ? -10.286 5.376 17.239 1.00 77.69 136 SER A C 1
ATOM 1037 O O . SER A 1 136 ? -10.853 6.468 17.318 1.00 77.69 136 SER A O 1
ATOM 1039 N N . ARG A 1 137 ? -9.745 4.803 18.318 1.00 64.25 137 ARG A N 1
ATOM 1040 C CA . ARG A 1 137 ? -9.678 5.456 19.627 1.00 64.25 137 ARG A CA 1
ATOM 1041 C C . ARG A 1 137 ? -8.508 6.427 19.631 1.00 64.25 137 ARG A C 1
ATOM 1043 O O . ARG A 1 137 ? -7.369 6.047 19.904 1.00 64.25 137 ARG A O 1
ATOM 1050 N N . VAL A 1 138 ? -8.794 7.701 19.385 1.00 60.31 138 VAL A N 1
ATOM 1051 C CA . VAL A 1 138 ? -7.806 8.760 19.600 1.00 60.31 138 VAL A CA 1
ATOM 1052 C C . VAL A 1 138 ? -7.544 8.856 21.101 1.00 60.31 138 VAL A C 1
ATOM 1054 O O . VAL A 1 138 ? -8.382 9.344 21.854 1.00 60.31 138 VAL A O 1
ATOM 1057 N N . THR A 1 139 ? -6.385 8.370 21.551 1.00 58.59 139 THR A N 1
ATOM 1058 C CA . THR A 1 139 ? -5.911 8.649 22.911 1.00 58.59 139 THR A CA 1
ATOM 1059 C C . THR A 1 139 ? -5.393 10.085 22.925 1.00 58.59 139 THR A C 1
ATOM 1061 O O . THR A 1 139 ? -4.397 10.358 22.251 1.00 58.59 139 THR A O 1
ATOM 1064 N N . PRO A 1 140 ? -6.032 11.025 23.644 1.00 57.81 140 PRO A N 1
ATOM 1065 C CA . PRO A 1 140 ? -5.540 12.391 23.699 1.00 57.81 140 PRO A CA 1
ATOM 1066 C C . PRO A 1 140 ? -4.177 12.395 24.394 1.00 57.81 140 PRO A C 1
ATOM 1068 O O . PRO A 1 140 ? -4.064 11.987 25.549 1.00 57.81 140 PRO A O 1
ATOM 1071 N N . VAL A 1 141 ? -3.133 12.859 23.707 1.00 58.50 141 VAL A N 1
ATOM 1072 C CA . VAL A 1 141 ? -1.842 13.126 24.348 1.00 58.50 141 VAL A CA 1
ATOM 1073 C C . VAL A 1 141 ? -1.907 14.531 24.933 1.00 58.50 141 VAL A C 1
ATOM 1075 O O . VAL A 1 141 ? -1.683 15.522 24.243 1.00 58.50 141 VAL A O 1
ATOM 1078 N N . THR A 1 142 ? -2.243 14.637 26.217 1.00 64.94 142 THR A N 1
ATOM 1079 C CA . THR A 1 142 ? -2.097 15.893 26.957 1.00 64.94 142 THR A CA 1
ATOM 1080 C C . THR A 1 142 ? -0.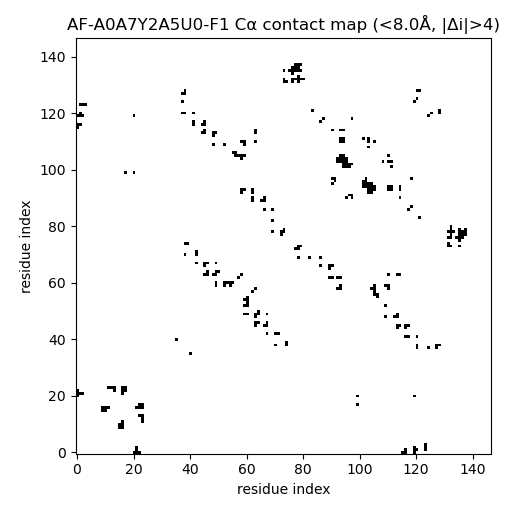634 16.077 27.329 1.00 64.94 142 THR A C 1
ATOM 1082 O O . THR A 1 142 ? -0.124 15.396 28.220 1.00 64.94 142 THR A O 1
ATOM 1085 N N . ILE A 1 143 ? 0.049 17.010 26.666 1.00 65.75 143 ILE A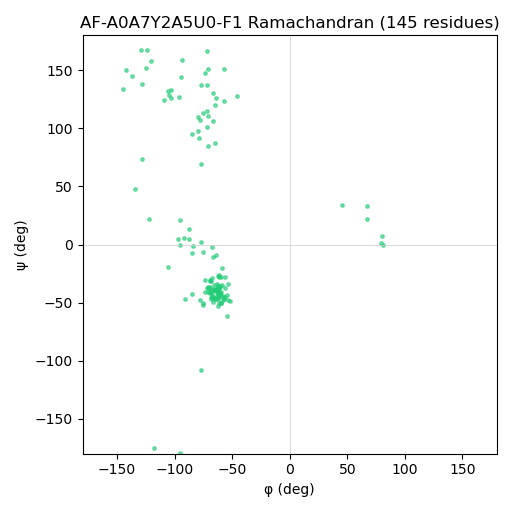 N 1
ATOM 1086 C CA . ILE A 1 143 ? 1.349 17.489 27.135 1.00 65.75 143 ILE A CA 1
ATOM 1087 C C . ILE A 1 143 ? 1.069 18.348 28.368 1.00 65.75 143 ILE A C 1
ATOM 1089 O O . ILE A 1 143 ? 0.608 19.483 28.256 1.00 65.75 143 ILE A O 1
ATOM 1093 N N . GLY A 1 144 ? 1.290 17.780 29.554 1.00 58.03 144 GLY A N 1
ATOM 1094 C CA . GLY A 1 144 ? 1.236 18.509 30.815 1.00 58.03 144 GLY A CA 1
ATOM 1095 C C . GLY A 1 144 ? 2.350 19.549 30.858 1.00 58.03 144 GLY A C 1
ATOM 1096 O O . GLY A 1 144 ? 3.445 19.268 31.334 1.00 58.03 144 GLY A O 1
ATOM 1097 N N . GLY A 1 145 ? 2.082 20.741 30.327 1.00 53.31 145 GLY A N 1
ATOM 1098 C CA . GLY A 1 145 ? 2.927 21.914 30.505 1.00 53.31 145 GLY A CA 1
ATOM 1099 C C . GLY A 1 145 ? 2.811 22.412 31.940 1.00 53.31 145 GLY A C 1
ATOM 1100 O O . GLY A 1 145 ? 1.994 23.280 32.227 1.00 53.31 145 GLY A O 1
ATOM 1101 N N . GLY A 1 146 ? 3.596 21.830 32.845 1.00 52.53 146 GLY A N 1
ATOM 1102 C CA . GLY A 1 146 ? 3.889 22.434 34.139 1.00 52.53 146 GLY A CA 1
ATOM 1103 C C . GLY A 1 146 ? 4.976 23.489 33.956 1.00 52.53 146 GLY A C 1
ATOM 1104 O O . GLY A 1 146 ? 6.117 23.136 33.660 1.00 52.53 146 GLY A O 1
ATOM 1105 N N . ALA A 1 147 ? 4.597 24.758 34.095 1.00 47.59 147 ALA A N 1
ATOM 1106 C CA . ALA A 1 147 ? 5.500 25.853 34.439 1.00 47.59 147 ALA A CA 1
ATOM 1107 C C . ALA A 1 147 ? 5.379 26.132 35.941 1.00 47.59 147 ALA A C 1
ATOM 1109 O O . ALA A 1 147 ? 4.245 25.995 36.460 1.00 47.59 147 ALA A O 1
#

Radius of gyration: 16.58 Å; Cα contacts (8 Å, |Δi|>4): 176; chains: 1; bounding box: 37×41×56 Å

pLDDT: mean 91.34, std 10.57, range [47.59, 98.62]

Sequence (147 aa):
WFVPHEHLDLDVTKNETGKNGSMLGSGAVIVMDETTDVVAAAERLVRFFAEESCGQCTPCREGTTWLDMILQRIMHGQGRPDDIGLLEDVSDNISVGLGWPPKQTTICPLGPSAVSPILSILKYFPEEIEAHIANSRVTPVTIGGGA

Nearest PDB structure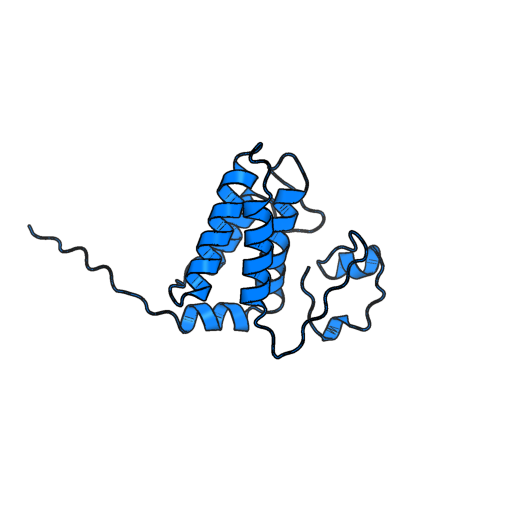s (foldseek):
  8e9i-assembly1_F  TM=9.254E-01  e=7.297E-08  Mycolicibacterium smegmatis MC2 155
  7p64-assembly1_F  TM=8.803E-01  e=8.526E-08  Escherichia coli BL21(DE3)
  8e73-assembly1_V1  TM=9.456E-01  e=2.668E-07  Vigna radiata
  7p92-assembly1_B  TM=9.238E-01  e=1.402E-06  Thermotoga maritima MSB8
  7p91-assembly1_B  TM=9.661E-01  e=2.355E-06  Thermotoga maritima MSB8

Secondary structure (DSSP, 8-state):
----GGGTTS--SHHHHHHTT---SSS------TTS-HHHHHHHHHHHHHHT----SHHHHHHHHHHHHHHHHIIIII--TTHHHHHHHHHHHHSTTS-SSPP-SSSSTHHHHHHHHHHHHHHH-HHHHHHHHHT------------

Foldseek 3Di:
DDDDPVCVPFDLDQVRQLVRLHGNDVVDDDDDDPVDQLLVVLLVQLVVLQVPPPCPDPLSNVLSVVLNVLSVCLQVQNADPCSLVVLVVSLCQAFPPSHPPTDGPDPDCSSNSSSSSSSCCVPPPVVSSVVSRVSHDHDDDDPPPDD